Protein AF-A0AB34Y1E4-F1 (afdb_monomer_lite)

Sequence (106 aa):
MTIFSRETLLLNVLNELAEKTNLKSSDLVFLNYDFSNQEIIDLMAAFSEKQLKKAPITDQEFEKVVAVAKPDVQGIHSVCQQLVISFIAEERFLAVFGDGTCHPSN

Radius of gyration: 15.95 Å; chains: 1; bounding box: 41×45×41 Å

pLDDT: mean 84.33, std 14.23, range [34.66, 94.94]

Foldseek 3Di:
DPPCPPVNVVVVVVVVVCVVVVPFLLNVLCVVFVQDPQLVVQLVVVLVVCLVVLHADALVRNLVSNCVSPVPTDPSSVSSVSNLVRCVVVVHSCSHRPDPNPDDDD

Structure (mmCIF, N/CA/C/O backbone):
data_AF-A0AB34Y1E4-F1
#
_entry.id   AF-A0AB34Y1E4-F1
#
loop_
_atom_site.group_PDB
_atom_site.id
_atom_site.type_symbol
_atom_site.label_atom_id
_atom_site.label_alt_id
_atom_site.label_comp_id
_atom_site.label_asym_id
_atom_site.label_entity_id
_atom_site.label_seq_id
_atom_site.pdbx_PDB_ins_code
_atom_site.Cartn_x
_atom_site.Cartn_y
_atom_site.Cartn_z
_atom_site.occupancy
_atom_site.B_iso_or_equiv
_atom_site.auth_seq_id
_atom_site.auth_comp_id
_atom_site.auth_asym_id
_atom_site.auth_atom_id
_atom_site.pdbx_PDB_model_num
ATOM 1 N N . MET A 1 1 ? 9.391 -30.816 -22.118 1.00 43.25 1 MET A N 1
ATOM 2 C CA . MET A 1 1 ? 10.239 -29.766 -22.715 1.00 43.25 1 MET A CA 1
ATOM 3 C C . MET A 1 1 ? 9.591 -28.439 -22.371 1.00 43.25 1 MET A C 1
ATOM 5 O O . MET A 1 1 ? 8.596 -28.081 -22.984 1.00 43.25 1 MET A O 1
ATOM 9 N N . THR A 1 2 ? 10.044 -27.783 -21.307 1.00 51.12 2 THR A N 1
ATOM 10 C CA . THR A 1 2 ? 9.567 -26.445 -20.948 1.00 51.12 2 THR A CA 1
ATOM 11 C C . THR A 1 2 ? 10.184 -25.471 -21.939 1.00 51.12 2 THR A C 1
ATOM 13 O O . THR A 1 2 ? 11.370 -25.160 -21.864 1.00 51.12 2 THR A O 1
ATOM 16 N N . ILE A 1 3 ? 9.398 -25.050 -22.928 1.00 55.94 3 ILE A N 1
ATOM 17 C CA . ILE A 1 3 ? 9.743 -23.890 -23.742 1.00 55.94 3 ILE A CA 1
ATOM 18 C C . ILE A 1 3 ? 9.607 -22.711 -22.788 1.00 55.94 3 ILE A C 1
ATOM 20 O O . ILE A 1 3 ? 8.499 -22.268 -22.500 1.00 55.94 3 ILE A O 1
ATOM 24 N N . PHE A 1 4 ? 10.723 -22.272 -22.216 1.00 62.31 4 PHE A N 1
ATOM 25 C CA . PHE A 1 4 ? 10.753 -21.024 -21.477 1.00 62.31 4 PHE A CA 1
ATOM 26 C C . PHE A 1 4 ? 10.492 -19.916 -22.496 1.00 62.31 4 PHE A C 1
ATOM 28 O O . PHE A 1 4 ? 11.382 -19.554 -23.268 1.00 62.31 4 PHE A O 1
ATOM 35 N N . SER A 1 5 ? 9.245 -19.443 -22.567 1.00 84.31 5 SER A N 1
ATOM 36 C CA . SER A 1 5 ? 8.938 -18.284 -23.390 1.0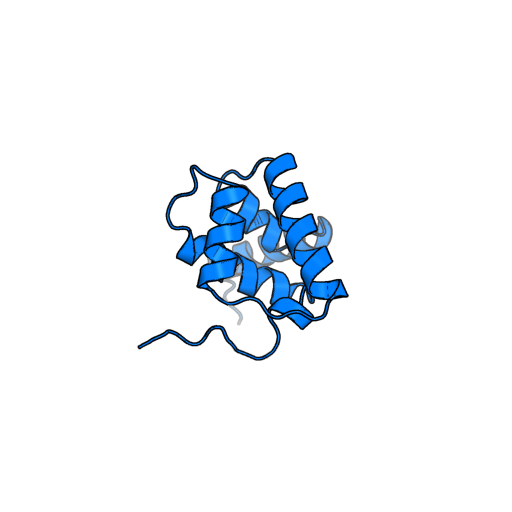0 84.31 5 SER A CA 1
ATOM 37 C C . SER A 1 5 ? 9.733 -17.096 -22.856 1.00 84.31 5 SER A C 1
ATOM 39 O O . SER A 1 5 ? 10.138 -17.055 -21.687 1.00 84.31 5 SER A O 1
ATOM 41 N N . ARG A 1 6 ? 9.967 -16.106 -23.717 1.00 80.25 6 ARG A N 1
ATOM 42 C CA . ARG A 1 6 ? 10.614 -14.864 -23.294 1.00 80.25 6 ARG A CA 1
ATOM 43 C C . ARG A 1 6 ? 9.870 -14.234 -22.111 1.00 80.25 6 ARG A C 1
ATOM 45 O O . ARG A 1 6 ? 10.531 -13.705 -21.224 1.00 80.25 6 ARG A O 1
ATOM 52 N N . GLU A 1 7 ? 8.535 -14.313 -22.074 1.00 82.56 7 GLU A N 1
ATOM 53 C CA . GLU A 1 7 ? 7.761 -13.807 -20.935 1.00 82.56 7 GLU A CA 1
ATOM 54 C C . GLU A 1 7 ? 8.053 -14.584 -19.648 1.00 82.56 7 GLU A C 1
ATOM 56 O O . GLU A 1 7 ? 8.271 -13.962 -18.612 1.00 82.56 7 GLU A O 1
ATOM 61 N N . THR A 1 8 ? 8.129 -15.920 -19.702 1.00 83.25 8 THR A N 1
ATOM 62 C CA . THR A 1 8 ? 8.448 -16.740 -18.520 1.00 83.25 8 THR A CA 1
ATOM 63 C C . THR A 1 8 ? 9.837 -16.419 -17.963 1.00 83.25 8 THR A C 1
ATOM 65 O O . THR A 1 8 ? 10.004 -16.307 -16.751 1.00 83.25 8 THR A O 1
ATOM 68 N N . LEU A 1 9 ? 10.837 -16.229 -18.830 1.00 83.50 9 LEU A N 1
ATOM 69 C CA . LEU A 1 9 ? 12.190 -15.856 -18.397 1.00 83.50 9 LEU A CA 1
ATOM 70 C C . LEU A 1 9 ? 12.232 -14.455 -17.791 1.00 83.50 9 LEU A C 1
ATOM 72 O O . LEU A 1 9 ? 12.885 -14.256 -16.770 1.00 83.50 9 LEU A O 1
ATOM 76 N N . LEU A 1 10 ? 11.525 -13.499 -18.398 1.00 78.19 10 LEU A N 1
ATOM 77 C CA . LEU A 1 10 ? 11.448 -12.134 -17.885 1.00 78.19 10 LEU A CA 1
ATOM 78 C C . LEU A 1 10 ? 10.813 -12.113 -16.490 1.00 78.19 10 LEU A C 1
ATOM 80 O O . LEU A 1 10 ? 11.352 -11.481 -15.587 1.00 78.19 10 LEU A O 1
ATOM 84 N N . LEU A 1 11 ? 9.706 -12.838 -16.310 1.00 82.88 11 LEU A N 1
ATOM 85 C CA . LEU A 1 11 ? 9.014 -12.923 -15.028 1.00 82.88 11 LEU A CA 1
ATOM 86 C C . LEU A 1 11 ? 9.914 -13.536 -13.948 1.00 82.88 11 LEU A C 1
ATOM 88 O O . LEU A 1 11 ? 9.998 -12.996 -12.850 1.00 82.88 11 LEU A O 1
ATOM 92 N N . ASN A 1 12 ? 10.647 -14.604 -14.275 1.00 83.38 12 ASN A N 1
ATOM 93 C CA . ASN A 1 12 ? 11.584 -15.229 -13.339 1.00 83.38 12 ASN A CA 1
ATOM 94 C C . ASN A 1 12 ? 12.701 -14.266 -12.908 1.00 83.38 12 ASN A C 1
ATOM 96 O O . ASN A 1 12 ? 12.990 -14.171 -11.720 1.00 83.38 12 ASN A O 1
ATOM 100 N N . VAL A 1 13 ? 13.293 -13.517 -13.845 1.00 83.12 13 VAL A N 1
ATOM 101 C CA . VAL A 1 13 ? 14.340 -12.528 -13.527 1.00 83.12 13 VAL A CA 1
ATOM 102 C C . VAL A 1 13 ? 13.793 -11.395 -12.657 1.00 83.12 13 VAL A C 1
ATOM 104 O O . VAL A 1 13 ? 14.454 -10.986 -11.706 1.00 83.12 13 VAL A O 1
ATOM 107 N N . LEU A 1 14 ? 12.594 -10.889 -12.957 1.00 80.19 14 LEU A N 1
ATOM 108 C CA . LEU A 1 14 ? 11.962 -9.833 -12.162 1.00 80.19 14 LEU A CA 1
ATOM 109 C C . LEU A 1 14 ? 11.637 -10.310 -10.742 1.00 80.19 14 LEU A C 1
ATOM 111 O O . LEU A 1 14 ? 11.899 -9.577 -9.792 1.00 80.19 14 LEU A O 1
ATOM 115 N N . ASN A 1 15 ? 11.146 -11.543 -10.596 1.00 79.31 15 ASN A N 1
ATOM 116 C CA . ASN A 1 15 ? 10.893 -12.149 -9.289 1.00 79.31 15 ASN A CA 1
ATOM 117 C C . ASN A 1 15 ? 12.195 -12.339 -8.495 1.00 79.31 15 ASN A C 1
ATOM 119 O O . ASN A 1 15 ? 12.258 -11.933 -7.339 1.00 79.31 15 ASN A O 1
ATOM 123 N N . GLU A 1 16 ? 13.260 -12.864 -9.114 1.00 86.19 16 GLU A N 1
ATOM 124 C CA . GLU A 1 16 ? 14.566 -13.007 -8.451 1.00 86.19 16 GLU A CA 1
ATOM 125 C C . GLU A 1 16 ? 15.157 -11.661 -8.016 1.00 86.19 16 GLU A C 1
ATOM 127 O O . GLU A 1 16 ? 15.776 -11.566 -6.953 1.00 86.19 16 GLU A O 1
ATOM 132 N N . LEU A 1 17 ? 14.997 -10.614 -8.834 1.00 82.19 17 LEU A N 1
ATOM 133 C CA . LEU A 1 17 ? 15.421 -9.267 -8.466 1.00 82.19 17 LEU A CA 1
ATOM 134 C C . LEU A 1 17 ? 14.610 -8.761 -7.278 1.00 82.19 17 LEU A C 1
ATOM 136 O O . LEU A 1 17 ? 15.218 -8.345 -6.299 1.00 82.19 17 LEU A O 1
ATOM 140 N N . ALA A 1 18 ? 13.280 -8.865 -7.331 1.00 79.19 18 ALA A N 1
ATOM 141 C CA . ALA A 1 18 ? 12.40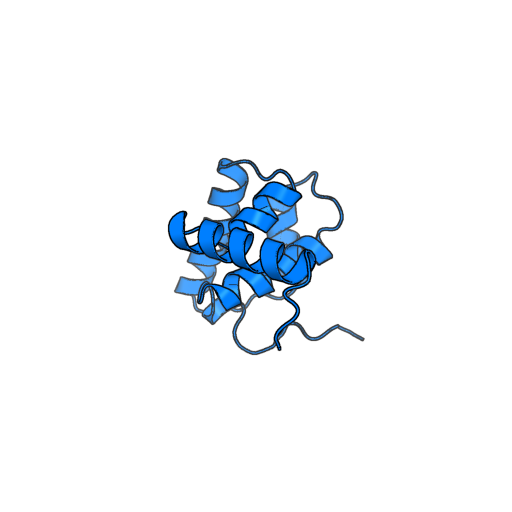2 -8.442 -6.246 1.00 79.19 18 ALA A CA 1
ATOM 142 C C . ALA A 1 18 ? 12.733 -9.153 -4.921 1.00 79.19 18 ALA A C 1
ATOM 144 O O . ALA A 1 18 ? 12.843 -8.492 -3.887 1.00 79.19 18 ALA A O 1
ATOM 145 N N . GLU A 1 19 ? 12.980 -10.467 -4.952 1.00 79.81 19 GLU A N 1
ATOM 146 C CA . GLU A 1 19 ? 13.399 -11.246 -3.781 1.00 79.81 19 GLU A CA 1
ATOM 147 C C . GLU A 1 19 ? 14.755 -10.778 -3.235 1.00 79.81 19 GLU A C 1
ATOM 149 O O . GLU A 1 19 ? 14.884 -10.503 -2.040 1.00 79.81 19 GLU A O 1
ATOM 154 N N . LYS A 1 20 ? 15.769 -10.630 -4.099 1.00 84.69 20 LYS A N 1
ATOM 155 C CA . LYS A 1 20 ? 17.123 -10.219 -3.682 1.00 84.69 20 LYS A CA 1
ATOM 156 C C . LYS A 1 20 ? 17.183 -8.785 -3.172 1.00 84.69 20 LYS A C 1
ATOM 158 O O . LYS A 1 20 ? 17.991 -8.492 -2.291 1.00 84.69 20 LYS A O 1
ATOM 163 N N . THR A 1 21 ? 16.363 -7.893 -3.718 1.00 79.19 21 THR A N 1
ATOM 164 C CA . THR A 1 21 ? 16.279 -6.499 -3.270 1.00 79.19 21 THR A CA 1
ATOM 165 C C . THR A 1 21 ? 15.276 -6.306 -2.135 1.00 79.19 21 THR A C 1
ATOM 167 O O . THR A 1 21 ? 15.142 -5.185 -1.653 1.00 79.19 21 THR A O 1
ATOM 170 N N . ASN A 1 22 ? 14.584 -7.371 -1.698 1.00 79.38 22 ASN A N 1
ATOM 171 C CA . ASN A 1 22 ? 13.493 -7.325 -0.719 1.00 79.38 22 ASN A CA 1
ATOM 172 C C . ASN A 1 22 ? 12.435 -6.263 -1.080 1.00 79.38 22 ASN A C 1
ATOM 174 O O . ASN A 1 22 ? 11.908 -5.575 -0.202 1.00 79.38 22 ASN A O 1
ATOM 178 N N . LEU A 1 23 ? 12.170 -6.112 -2.381 1.00 81.38 23 LEU A N 1
ATOM 179 C CA . LEU A 1 23 ? 11.224 -5.131 -2.896 1.00 81.38 23 LEU A CA 1
ATOM 180 C C . LEU A 1 23 ? 9.818 -5.569 -2.497 1.00 81.38 23 LEU A C 1
ATOM 182 O O . LEU A 1 23 ? 9.410 -6.702 -2.769 1.00 81.38 23 LEU A O 1
ATOM 186 N N . LYS A 1 24 ? 9.086 -4.688 -1.825 1.00 87.31 24 LYS A N 1
ATOM 187 C CA . LYS A 1 24 ? 7.705 -4.952 -1.439 1.00 87.31 24 LYS A CA 1
ATOM 188 C C . LYS A 1 24 ? 6.797 -4.659 -2.624 1.00 87.31 24 LYS A C 1
ATOM 190 O O . LYS A 1 24 ? 7.050 -3.759 -3.421 1.00 87.31 24 LYS A O 1
ATOM 195 N N . SER A 1 25 ? 5.728 -5.431 -2.761 1.00 87.69 25 SER A N 1
ATOM 196 C CA . SER A 1 25 ? 4.742 -5.209 -3.818 1.00 87.69 25 SER A CA 1
ATOM 197 C C . SER A 1 25 ? 4.093 -3.824 -3.705 1.00 87.69 25 SER A C 1
ATOM 199 O O . SER A 1 25 ? 3.843 -3.189 -4.726 1.00 87.69 25 SER A O 1
ATOM 201 N N . SER A 1 26 ? 3.932 -3.306 -2.483 1.00 92.19 26 SER A N 1
ATOM 202 C CA . SER A 1 26 ? 3.482 -1.941 -2.218 1.00 92.19 26 SER A CA 1
ATOM 203 C C . SER A 1 26 ? 4.435 -0.898 -2.795 1.00 92.19 26 SER A C 1
ATOM 205 O O . SER A 1 26 ? 3.976 0.142 -3.254 1.00 92.19 26 SER A O 1
ATOM 207 N N . ASP A 1 27 ? 5.743 -1.180 -2.828 1.00 90.75 27 ASP A N 1
ATOM 208 C CA . ASP A 1 27 ? 6.746 -0.255 -3.371 1.00 90.75 27 ASP A CA 1
ATOM 209 C C . ASP A 1 27 ? 6.522 -0.029 -4.870 1.00 90.75 27 ASP A C 1
ATOM 211 O O . ASP A 1 27 ? 6.650 1.093 -5.355 1.00 90.75 27 ASP A O 1
ATOM 215 N N . LEU A 1 28 ? 6.114 -1.070 -5.602 1.00 89.19 28 LEU A N 1
ATOM 216 C CA . LEU A 1 28 ? 5.765 -0.952 -7.020 1.00 89.19 28 LEU A CA 1
ATOM 217 C C . LEU A 1 28 ? 4.524 -0.083 -7.227 1.00 89.19 28 LEU A C 1
ATOM 219 O O . LEU A 1 28 ? 4.483 0.701 -8.173 1.00 89.19 28 LEU A O 1
ATOM 223 N N . VAL A 1 29 ? 3.533 -0.190 -6.338 1.00 91.88 29 VAL A N 1
ATOM 224 C CA . VAL A 1 29 ? 2.338 0.660 -6.386 1.00 91.88 29 VAL A CA 1
ATOM 225 C C . VAL A 1 29 ? 2.718 2.113 -6.099 1.00 91.88 29 VAL A C 1
ATOM 227 O O . VAL A 1 29 ? 2.341 3.001 -6.857 1.00 91.88 29 VAL A O 1
ATOM 230 N N . PHE A 1 30 ? 3.531 2.368 -5.072 1.00 93.44 30 PHE A N 1
ATOM 231 C CA . PHE A 1 30 ? 4.007 3.718 -4.761 1.00 93.44 30 PHE A CA 1
ATOM 232 C C . PHE A 1 30 ? 4.785 4.347 -5.920 1.00 93.44 30 PHE A C 1
ATOM 234 O O . PHE A 1 30 ? 4.554 5.511 -6.238 1.00 93.44 30 PHE A O 1
ATOM 241 N N . LEU A 1 31 ? 5.643 3.571 -6.589 1.00 89.56 31 LEU A N 1
ATOM 242 C CA . LEU A 1 31 ? 6.376 4.022 -7.772 1.00 89.56 31 LEU A CA 1
ATOM 243 C C . LEU A 1 31 ? 5.453 4.296 -8.963 1.00 89.56 31 LEU A C 1
ATOM 245 O O . LEU A 1 31 ? 5.611 5.309 -9.629 1.00 89.56 31 LEU A O 1
ATOM 249 N N . ASN A 1 32 ? 4.480 3.421 -9.230 1.00 90.38 32 ASN A N 1
ATOM 250 C CA . ASN A 1 32 ? 3.577 3.566 -10.376 1.00 90.38 32 ASN A CA 1
ATOM 251 C C . ASN A 1 32 ? 2.669 4.803 -10.279 1.00 90.38 32 ASN A C 1
ATOM 253 O O . ASN A 1 32 ? 2.175 5.288 -11.294 1.00 90.38 32 ASN A O 1
ATOM 257 N N . TYR A 1 33 ? 2.433 5.286 -9.062 1.00 91.25 33 TYR A N 1
ATOM 258 C CA . TYR A 1 33 ? 1.591 6.445 -8.796 1.00 91.25 33 TYR A CA 1
ATOM 259 C C . TYR A 1 33 ? 2.376 7.652 -8.269 1.00 91.25 33 TYR A C 1
ATOM 261 O O . TYR A 1 33 ? 1.748 8.587 -7.788 1.00 91.25 33 TYR A O 1
ATOM 269 N N . ASP A 1 34 ? 3.711 7.648 -8.363 1.00 91.88 34 ASP A N 1
ATOM 270 C CA . ASP A 1 34 ? 4.594 8.760 -7.979 1.00 91.88 34 ASP A CA 1
ATOM 271 C C . ASP A 1 34 ? 4.370 9.273 -6.542 1.00 91.88 34 ASP A C 1
ATOM 273 O O . ASP A 1 34 ? 4.310 10.480 -6.288 1.00 91.88 34 ASP A O 1
ATOM 277 N N . PHE A 1 35 ? 4.223 8.357 -5.580 1.00 91.88 35 PHE A N 1
ATOM 278 C CA . PHE A 1 35 ? 4.175 8.724 -4.164 1.00 91.88 35 PHE A CA 1
ATOM 279 C C . PHE A 1 35 ? 5.546 9.213 -3.683 1.00 91.88 35 PHE A C 1
ATOM 281 O O . PHE A 1 35 ? 6.571 8.552 -3.871 1.00 91.88 35 PHE A O 1
ATOM 288 N N . SER A 1 36 ? 5.568 10.346 -2.989 1.00 93.56 36 SER A N 1
ATOM 289 C CA . SER A 1 36 ? 6.758 10.809 -2.281 1.00 93.56 36 SER A CA 1
ATOM 290 C C . SER A 1 36 ? 6.950 10.052 -0.967 1.00 93.56 36 SER A C 1
ATOM 292 O O . SER A 1 36 ? 6.007 9.531 -0.372 1.00 93.56 36 SER A O 1
ATOM 294 N N . ASN A 1 37 ? 8.177 10.060 -0.446 1.00 92.62 37 ASN A N 1
ATOM 295 C CA . ASN A 1 37 ? 8.483 9.416 0.832 1.00 92.62 37 ASN A CA 1
ATOM 296 C C . ASN A 1 37 ? 7.595 9.915 1.985 1.00 92.62 37 ASN A C 1
ATOM 298 O O . ASN A 1 37 ? 7.221 9.118 2.840 1.00 92.62 37 ASN A O 1
ATOM 302 N N . GLN A 1 38 ? 7.254 11.209 2.016 1.00 93.81 38 GLN A N 1
ATOM 303 C CA . GLN A 1 38 ? 6.408 11.763 3.074 1.00 93.81 38 GLN A CA 1
ATOM 304 C C . GLN A 1 38 ? 4.969 11.243 2.967 1.00 93.81 38 GLN A C 1
ATOM 306 O O . GLN A 1 38 ? 4.404 10.820 3.969 1.00 93.81 38 GLN A O 1
ATOM 311 N N . GLU A 1 39 ? 4.418 11.186 1.752 1.00 94.94 39 GLU A N 1
ATOM 312 C CA . GLU A 1 39 ? 3.066 10.668 1.499 1.00 94.94 39 GLU A CA 1
ATOM 313 C C . GLU A 1 39 ? 2.964 9.187 1.891 1.00 94.94 39 GLU A C 1
ATOM 315 O O . GLU A 1 39 ? 1.982 8.768 2.504 1.00 94.94 39 GLU A O 1
ATOM 320 N N . ILE A 1 40 ? 4.010 8.400 1.603 1.00 94.88 40 ILE A N 1
ATOM 321 C CA . ILE A 1 40 ? 4.105 7.004 2.047 1.00 94.88 40 ILE A CA 1
ATOM 322 C C . ILE A 1 40 ? 4.129 6.948 3.577 1.00 94.88 40 ILE A C 1
ATOM 324 O O . ILE A 1 40 ? 3.361 6.199 4.168 1.00 94.88 40 ILE A O 1
ATOM 328 N N . ILE A 1 41 ? 4.977 7.736 4.243 1.00 94.06 41 ILE A N 1
ATOM 329 C CA . ILE A 1 41 ? 5.065 7.741 5.713 1.00 94.06 41 ILE A CA 1
ATOM 330 C C . ILE A 1 41 ? 3.709 8.067 6.350 1.00 94.06 41 ILE A C 1
ATOM 332 O O . ILE A 1 41 ? 3.280 7.349 7.257 1.00 94.06 41 ILE A O 1
ATOM 336 N N . ASP A 1 42 ? 3.021 9.096 5.860 1.00 92.75 42 ASP A N 1
ATOM 337 C CA . ASP A 1 42 ? 1.731 9.540 6.394 1.00 92.75 42 ASP A CA 1
ATOM 338 C C . ASP A 1 42 ? 0.653 8.460 6.216 1.00 92.75 42 ASP A C 1
ATOM 340 O O . ASP A 1 42 ? -0.079 8.127 7.156 1.00 92.75 42 ASP A O 1
ATOM 344 N N . LEU A 1 43 ? 0.614 7.839 5.035 1.00 94.19 43 LEU A N 1
ATOM 345 C CA . LEU A 1 43 ? -0.285 6.732 4.728 1.00 94.19 43 LEU A CA 1
ATOM 346 C C . LEU A 1 43 ? -0.041 5.530 5.657 1.00 94.19 43 LEU A C 1
ATOM 348 O O . L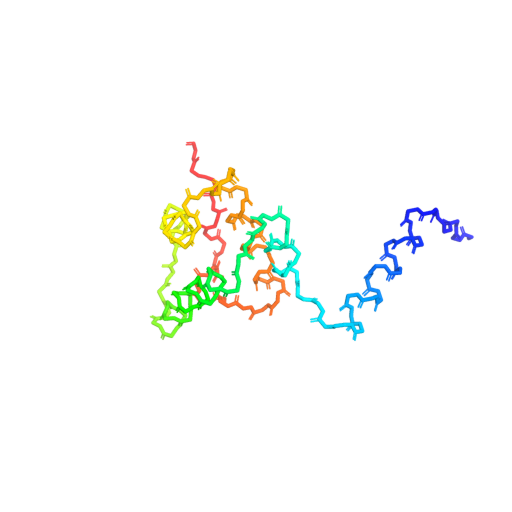EU A 1 43 ? -0.971 4.957 6.232 1.00 94.19 43 LEU A O 1
ATOM 352 N N . MET A 1 44 ? 1.225 5.169 5.847 1.00 93.69 44 MET A N 1
ATOM 353 C CA . MET A 1 44 ? 1.622 4.028 6.670 1.00 93.69 44 MET A CA 1
ATOM 354 C C . MET A 1 44 ? 1.378 4.270 8.160 1.00 93.69 44 MET A C 1
ATOM 356 O O . MET A 1 44 ? 1.011 3.335 8.881 1.00 93.69 44 MET A O 1
ATOM 360 N N . ALA A 1 45 ? 1.522 5.512 8.626 1.00 93.06 45 ALA A N 1
ATOM 361 C CA . ALA A 1 45 ? 1.173 5.904 9.986 1.00 93.06 45 ALA A CA 1
ATOM 362 C C . ALA A 1 45 ? -0.334 5.734 10.242 1.00 93.06 45 ALA A C 1
ATOM 364 O O . ALA A 1 45 ? -0.716 5.135 11.253 1.00 93.06 45 ALA A O 1
ATOM 365 N N . ALA A 1 46 ? -1.181 6.159 9.297 1.00 90.94 46 ALA A N 1
ATOM 366 C CA . ALA A 1 46 ? -2.634 6.023 9.404 1.00 90.94 46 ALA A CA 1
ATOM 367 C C . ALA A 1 46 ? -3.082 4.551 9.525 1.00 90.94 46 ALA A C 1
ATOM 369 O O . ALA A 1 46 ? -3.930 4.219 10.361 1.00 90.94 46 ALA A O 1
ATOM 370 N N . PHE A 1 47 ? -2.487 3.640 8.745 1.00 91.31 47 PHE A N 1
ATOM 371 C CA . PHE A 1 47 ? -2.803 2.209 8.851 1.00 91.31 47 PHE A CA 1
ATOM 372 C C . PHE A 1 47 ? -2.210 1.544 10.081 1.00 91.31 47 PHE A C 1
ATOM 374 O O . PHE A 1 47 ? -2.858 0.681 10.674 1.00 91.31 47 PHE A O 1
ATOM 381 N N . SER A 1 48 ? -1.024 1.969 10.514 1.00 91.25 48 SER A N 1
ATOM 382 C CA . SER A 1 48 ? -0.428 1.470 11.754 1.00 91.25 48 SER A CA 1
ATOM 383 C C . SER A 1 48 ? -1.317 1.795 12.955 1.00 91.25 48 SER A C 1
ATOM 385 O O . SER A 1 48 ? -1.586 0.920 13.780 1.00 91.25 48 SER A O 1
ATOM 387 N N . GLU A 1 49 ? -1.857 3.015 13.022 1.00 91.69 49 GLU A N 1
ATOM 388 C CA . GLU A 1 49 ? -2.798 3.408 14.072 1.00 91.69 49 GLU A CA 1
ATOM 389 C C . GLU A 1 49 ? -4.074 2.549 14.052 1.00 91.69 49 GLU A C 1
ATOM 391 O O . GLU A 1 49 ? -4.517 2.060 15.097 1.00 91.69 49 GLU A O 1
ATOM 396 N N . LYS A 1 50 ? -4.652 2.315 12.867 1.00 89.38 50 LYS A N 1
ATOM 397 C CA . LYS A 1 50 ? -5.842 1.462 12.708 1.00 89.38 50 LYS A CA 1
ATOM 398 C C . LYS A 1 50 ? -5.572 0.006 13.080 1.00 89.38 50 LYS A C 1
ATOM 400 O O . LYS A 1 50 ? -6.392 -0.598 13.772 1.00 89.38 50 LYS A O 1
ATOM 405 N N . GLN A 1 51 ? -4.417 -0.540 12.700 1.00 89.69 51 GLN A N 1
ATOM 406 C CA . GLN A 1 51 ? -4.028 -1.906 13.043 1.00 89.69 51 GLN A CA 1
ATOM 407 C C . GLN A 1 51 ? -3.879 -2.090 14.556 1.00 89.69 51 GLN A C 1
ATOM 409 O O . GLN A 1 51 ? -4.378 -3.076 15.099 1.00 89.69 51 GLN A O 1
ATOM 414 N N . LEU A 1 52 ? -3.256 -1.133 15.252 1.00 90.88 52 LEU A N 1
ATOM 415 C CA . LEU A 1 52 ? -3.143 -1.162 16.715 1.00 90.88 52 LEU A CA 1
ATOM 416 C C . LEU A 1 52 ? -4.517 -1.141 17.395 1.00 90.88 52 LEU A C 1
ATOM 418 O O . LEU A 1 52 ? -4.731 -1.836 18.387 1.00 90.88 52 LEU A O 1
ATOM 422 N N . LYS A 1 53 ? -5.462 -0.383 16.831 1.00 90.94 53 LYS A N 1
ATOM 423 C CA . LYS A 1 53 ? -6.850 -0.313 17.306 1.00 90.94 53 LYS A CA 1
ATOM 424 C C . LYS A 1 53 ? -7.714 -1.497 16.858 1.00 90.94 53 LYS A C 1
ATOM 426 O O . LYS A 1 53 ? -8.854 -1.584 17.305 1.00 90.94 53 LYS A O 1
ATOM 431 N N . LYS A 1 54 ? -7.199 -2.385 15.993 1.00 87.31 54 LYS A N 1
ATOM 432 C CA . LYS A 1 54 ? -7.964 -3.443 15.305 1.00 87.31 54 LYS A CA 1
ATOM 433 C C . LYS A 1 54 ? -9.252 -2.901 14.672 1.00 87.31 54 LYS A C 1
ATOM 435 O O . LYS A 1 54 ? -10.310 -3.517 14.760 1.00 87.31 54 LYS A O 1
ATOM 440 N N . ALA A 1 55 ? -9.159 -1.698 14.112 1.00 87.44 55 ALA A N 1
ATOM 441 C CA . ALA A 1 55 ? -10.280 -1.011 13.499 1.00 87.44 55 ALA A CA 1
ATOM 442 C C . ALA A 1 55 ? -10.265 -1.293 11.989 1.00 87.44 55 ALA A C 1
ATOM 444 O O . ALA A 1 55 ? -9.333 -0.826 11.319 1.00 87.44 55 ALA A O 1
ATOM 445 N N . PRO A 1 56 ? -11.262 -2.018 11.449 1.00 88.50 56 PRO A N 1
ATOM 446 C CA . PRO A 1 56 ? -11.368 -2.214 10.011 1.00 88.50 56 PRO A CA 1
ATOM 447 C C . PRO A 1 56 ? -11.578 -0.871 9.308 1.00 88.50 56 PRO A C 1
ATOM 449 O O . PRO A 1 56 ? -12.026 0.110 9.915 1.00 88.50 56 PRO A O 1
ATOM 452 N N . ILE A 1 57 ? -11.231 -0.820 8.026 1.00 88.75 57 ILE A N 1
ATOM 453 C CA . ILE A 1 57 ? -11.470 0.345 7.176 1.00 88.75 57 ILE A CA 1
ATOM 454 C C . ILE A 1 57 ? -12.401 -0.040 6.031 1.00 88.75 57 ILE A C 1
ATOM 456 O O . ILE A 1 57 ? -12.277 -1.116 5.451 1.00 88.7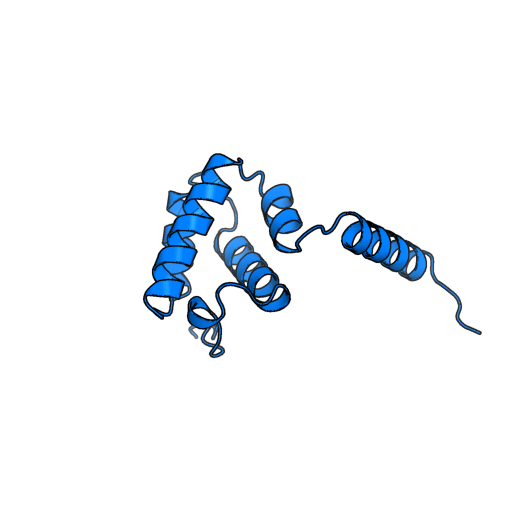5 57 ILE A O 1
ATOM 460 N N . THR A 1 58 ? -13.342 0.838 5.713 1.00 89.44 58 THR A N 1
ATOM 461 C CA . THR A 1 58 ? -14.154 0.704 4.497 1.00 89.44 58 THR A CA 1
ATOM 462 C C . THR A 1 58 ? -13.391 1.222 3.277 1.00 89.44 58 THR A C 1
ATOM 464 O O . THR A 1 58 ? -12.522 2.085 3.414 1.00 89.44 58 THR A O 1
ATOM 467 N N . ASP A 1 59 ? -13.756 0.777 2.072 1.00 87.62 59 ASP A N 1
ATOM 468 C CA . ASP A 1 59 ? -13.138 1.266 0.827 1.00 87.62 59 ASP A CA 1
ATOM 469 C C . ASP A 1 59 ? -13.213 2.801 0.715 1.00 87.62 59 ASP A C 1
ATOM 471 O O . ASP A 1 59 ? -12.223 3.457 0.405 1.00 87.62 59 ASP A O 1
ATOM 475 N N . GLN A 1 60 ? -14.355 3.400 1.075 1.00 90.50 60 GLN A N 1
ATOM 476 C CA . GLN A 1 60 ? -14.536 4.858 1.058 1.00 90.50 60 GLN A CA 1
ATOM 477 C C . GLN A 1 60 ? -13.636 5.590 2.059 1.00 90.50 60 GLN A C 1
ATOM 479 O O . GLN A 1 60 ? -13.172 6.700 1.797 1.00 90.50 60 GLN A O 1
ATOM 484 N N . GLU A 1 61 ? -13.421 5.019 3.244 1.00 91.00 61 GLU A N 1
ATOM 485 C CA . GLU A 1 61 ? -12.490 5.589 4.218 1.00 91.00 61 GLU A CA 1
ATOM 486 C C . GLU A 1 61 ? -11.047 5.441 3.749 1.00 91.00 61 GLU A C 1
ATOM 488 O O . GLU A 1 61 ? -10.257 6.360 3.959 1.00 91.00 61 GLU A O 1
ATOM 493 N N . PHE A 1 62 ? -10.706 4.328 3.097 1.00 92.75 62 PHE A N 1
ATOM 494 C CA . PHE A 1 62 ? -9.377 4.137 2.534 1.00 92.75 62 PHE A CA 1
ATOM 495 C C . PHE A 1 62 ? -9.108 5.153 1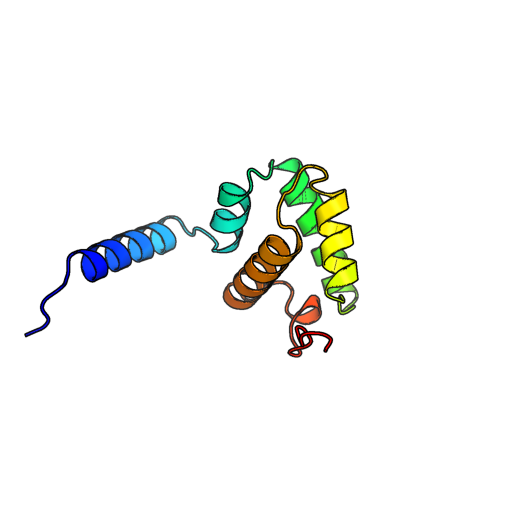.421 1.00 92.75 62 PHE A C 1
ATOM 497 O O . PHE A 1 62 ? -8.114 5.875 1.488 1.00 92.75 62 PHE A O 1
ATOM 504 N N . GLU A 1 63 ? -10.035 5.316 0.479 1.00 94.44 63 GLU A N 1
ATOM 505 C CA . GLU A 1 63 ? -9.934 6.345 -0.557 1.00 94.44 63 GLU A CA 1
ATOM 506 C C . GLU A 1 63 ? -9.760 7.739 0.049 1.00 94.44 63 GLU A C 1
ATOM 508 O O . GLU A 1 63 ? -8.914 8.503 -0.400 1.00 94.44 63 GLU A O 1
ATOM 513 N N . LYS A 1 64 ? -10.477 8.074 1.128 1.00 94.06 64 LYS A N 1
ATOM 514 C CA . LYS A 1 64 ? -10.271 9.355 1.824 1.00 94.06 64 LYS A CA 1
ATOM 515 C C . LYS A 1 64 ? -8.870 9.482 2.416 1.00 94.06 64 LYS A C 1
ATOM 517 O O . LYS A 1 64 ? -8.265 10.541 2.287 1.00 94.06 64 LYS A O 1
ATOM 522 N N . VAL A 1 65 ? -8.353 8.436 3.060 1.00 93.12 65 VAL A N 1
ATOM 523 C CA . VAL A 1 65 ? -6.992 8.443 3.621 1.00 93.12 65 VAL A CA 1
ATOM 524 C C . VAL A 1 65 ? -5.957 8.637 2.510 1.00 93.12 65 VAL A C 1
ATOM 526 O O . VAL A 1 65 ? -5.065 9.471 2.652 1.00 93.12 65 VAL A O 1
ATOM 529 N N . VAL A 1 66 ? -6.106 7.936 1.383 1.00 92.75 66 VAL A N 1
ATOM 530 C CA . VAL A 1 66 ? -5.211 8.086 0.226 1.00 92.75 66 VAL A CA 1
ATOM 531 C C . VAL A 1 66 ? -5.343 9.469 -0.404 1.00 92.75 66 VAL A C 1
ATOM 533 O O . VAL A 1 66 ? -4.327 10.058 -0.739 1.00 92.75 66 VAL A O 1
ATOM 536 N N . ALA A 1 67 ? -6.550 10.032 -0.505 1.00 93.00 67 ALA A N 1
ATOM 537 C CA . ALA A 1 67 ? -6.771 11.365 -1.069 1.00 93.00 67 ALA A CA 1
ATOM 538 C C . ALA A 1 67 ? -6.146 12.466 -0.204 1.00 93.00 67 ALA A C 1
ATOM 540 O O . ALA A 1 67 ? -5.706 13.488 -0.719 1.00 93.00 67 ALA A O 1
ATOM 541 N N . VAL A 1 68 ? -6.117 12.269 1.117 1.00 92.75 68 VAL A N 1
ATOM 542 C CA . VAL A 1 68 ? -5.442 13.185 2.042 1.00 92.75 68 VAL A CA 1
ATOM 543 C C . VAL A 1 68 ? -3.926 13.064 1.910 1.00 92.75 68 VAL A C 1
ATOM 545 O O . VAL A 1 68 ? -3.250 14.087 1.873 1.00 92.75 68 VAL A O 1
ATOM 548 N N . ALA A 1 69 ? -3.401 11.838 1.823 1.00 90.81 69 ALA A N 1
ATOM 549 C CA . ALA A 1 69 ? -1.968 11.600 1.683 1.00 90.81 69 ALA A CA 1
ATOM 550 C C . ALA A 1 69 ? -1.436 12.042 0.311 1.00 90.81 69 ALA A C 1
ATOM 552 O O . ALA A 1 69 ? -0.365 12.626 0.247 1.00 90.81 69 ALA A O 1
ATOM 553 N N . LYS A 1 70 ? -2.187 11.804 -0.771 1.00 90.81 70 LYS A N 1
ATOM 554 C CA . LYS A 1 70 ? -1.820 12.150 -2.148 1.00 90.81 70 LYS A CA 1
ATOM 555 C C . LYS A 1 70 ? -2.987 12.823 -2.893 1.00 90.81 70 LYS A C 1
ATOM 557 O O . LYS A 1 70 ? -3.741 12.151 -3.601 1.00 90.81 70 LYS A O 1
ATOM 562 N N . PRO A 1 71 ? -3.156 14.150 -2.755 1.00 89.56 71 PRO A N 1
ATOM 563 C CA . PRO A 1 71 ? -4.315 14.873 -3.294 1.00 89.56 71 PRO A CA 1
ATOM 564 C C . PRO A 1 71 ? -4.416 14.903 -4.823 1.00 89.56 71 PRO A C 1
ATOM 566 O O . PRO A 1 71 ? -5.498 15.125 -5.364 1.00 89.56 71 PRO A O 1
ATOM 569 N N . ASP A 1 72 ? -3.299 14.714 -5.523 1.00 90.06 72 ASP A N 1
ATOM 570 C CA . ASP A 1 72 ? -3.195 14.751 -6.984 1.00 90.06 72 ASP A CA 1
ATOM 571 C C . ASP A 1 72 ? -3.336 13.367 -7.642 1.00 90.06 72 ASP A C 1
ATOM 573 O O . ASP A 1 72 ? -3.235 13.250 -8.866 1.00 90.06 72 ASP A O 1
ATOM 577 N N . VAL A 1 73 ? -3.590 12.315 -6.854 1.00 90.56 73 VAL A N 1
ATOM 578 C CA . VAL A 1 73 ? -3.657 10.942 -7.360 1.00 90.56 73 VAL A CA 1
ATOM 579 C C . VAL A 1 73 ? -4.828 10.745 -8.328 1.00 90.56 73 VAL A C 1
ATOM 581 O O . VAL A 1 73 ? -5.988 11.030 -8.025 1.00 90.56 73 VAL A O 1
ATOM 584 N N . GLN A 1 74 ? -4.538 10.195 -9.509 1.00 90.38 74 GLN A N 1
ATOM 585 C CA . GLN A 1 74 ? -5.567 9.764 -10.454 1.00 90.38 74 GLN A CA 1
ATOM 586 C C . GLN A 1 74 ? -5.924 8.292 -10.244 1.00 90.38 74 GLN A C 1
ATOM 588 O O . GLN A 1 74 ? -5.062 7.455 -9.991 1.00 90.38 74 GLN A O 1
ATOM 593 N N . GLY A 1 75 ? -7.211 7.960 -10.385 1.00 90.62 75 GLY A N 1
ATOM 594 C CA . GLY A 1 75 ? -7.675 6.575 -10.266 1.00 90.62 75 GLY A CA 1
ATOM 595 C C . GLY A 1 75 ? -7.573 6.018 -8.845 1.00 90.62 75 GLY A C 1
ATOM 596 O O . GLY A 1 75 ? -7.211 4.857 -8.672 1.00 90.62 75 GLY A O 1
ATOM 597 N N . ILE A 1 76 ? -7.904 6.830 -7.836 1.00 93.06 76 ILE A N 1
ATOM 598 C CA . ILE A 1 76 ? -7.741 6.510 -6.409 1.00 93.06 76 ILE A CA 1
ATOM 599 C C . ILE A 1 76 ? -8.294 5.141 -5.998 1.00 93.06 76 ILE A C 1
ATOM 601 O O . ILE A 1 76 ? -7.660 4.429 -5.226 1.00 93.06 76 ILE A O 1
ATOM 605 N N . HIS A 1 77 ? -9.426 4.736 -6.573 1.00 92.56 77 HIS A N 1
ATOM 606 C CA . HIS A 1 77 ? -10.022 3.427 -6.332 1.00 92.56 77 HIS A CA 1
ATOM 607 C C . HIS A 1 77 ? -9.079 2.280 -6.735 1.00 92.56 77 HIS A C 1
ATOM 609 O O . HIS A 1 77 ? -8.827 1.364 -5.957 1.00 92.56 77 HIS A O 1
ATOM 615 N N . SER A 1 78 ? -8.488 2.368 -7.933 1.00 91.94 78 SER A N 1
ATOM 616 C CA . SER A 1 78 ? -7.516 1.387 -8.437 1.00 91.94 78 SER A CA 1
ATOM 617 C C . SER A 1 78 ? -6.255 1.357 -7.576 1.00 91.94 78 SER A C 1
ATOM 619 O O . SER A 1 78 ? -5.726 0.283 -7.301 1.00 91.94 78 SER A O 1
ATOM 621 N N . VAL A 1 79 ? -5.782 2.525 -7.133 1.00 93.75 79 VAL A N 1
ATOM 622 C CA . VAL A 1 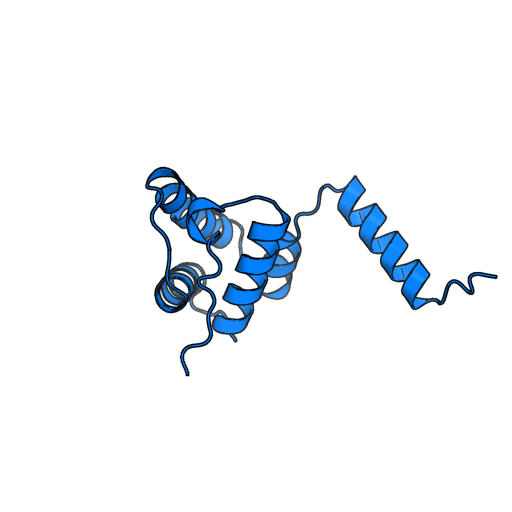79 ? -4.629 2.632 -6.225 1.00 93.75 79 VAL A CA 1
ATOM 623 C C . VAL A 1 79 ? -4.921 1.899 -4.922 1.00 93.75 79 VAL A C 1
ATOM 625 O O . VAL A 1 79 ? -4.133 1.057 -4.502 1.00 93.75 79 VAL A O 1
ATOM 628 N N . CYS A 1 80 ? -6.076 2.176 -4.310 1.00 94.06 80 CYS A N 1
ATOM 629 C CA . CYS A 1 80 ? -6.493 1.542 -3.064 1.00 94.06 80 CYS A CA 1
ATOM 630 C C . CYS A 1 80 ? -6.582 0.022 -3.227 1.00 94.06 80 CYS A C 1
ATOM 632 O O . CYS A 1 80 ? -6.000 -0.703 -2.428 1.00 94.06 80 CYS A O 1
ATOM 634 N N . GLN A 1 81 ? -7.220 -0.476 -4.289 1.00 93.00 81 GLN A N 1
ATOM 635 C CA . GLN A 1 81 ? -7.305 -1.918 -4.548 1.00 93.00 81 GLN A CA 1
ATOM 636 C C . GLN A 1 81 ? -5.929 -2.576 -4.688 1.00 93.00 81 GLN A C 1
ATOM 638 O O . GLN A 1 81 ? -5.678 -3.611 -4.070 1.00 93.00 81 GLN A O 1
ATOM 643 N N . GLN A 1 82 ? -5.022 -1.973 -5.462 1.00 93.00 82 GLN A N 1
ATOM 644 C CA . GLN A 1 82 ? -3.663 -2.494 -5.622 1.00 93.00 82 GLN A CA 1
ATOM 645 C C . GLN A 1 82 ? -2.903 -2.489 -4.294 1.00 93.00 82 GLN A C 1
ATOM 647 O O . GLN A 1 82 ? -2.274 -3.488 -3.956 1.00 93.00 82 GLN A O 1
ATOM 652 N N . LEU A 1 83 ? -3.026 -1.421 -3.500 1.00 94.25 83 LEU A N 1
ATOM 653 C CA . LEU A 1 83 ? -2.426 -1.345 -2.170 1.00 94.25 83 LEU A CA 1
ATOM 654 C C . LEU A 1 83 ? -2.999 -2.388 -1.204 1.00 94.25 83 LEU A C 1
ATOM 656 O O . LEU A 1 83 ? -2.218 -3.004 -0.488 1.00 94.25 83 LEU A O 1
ATOM 660 N N . VAL A 1 84 ? -4.317 -2.637 -1.194 1.00 92.62 84 VAL A N 1
ATOM 661 C CA . VAL A 1 84 ? -4.909 -3.711 -0.370 1.00 92.62 84 VAL A CA 1
ATOM 662 C C . VAL A 1 84 ? -4.291 -5.056 -0.741 1.00 92.62 84 VAL A C 1
ATOM 664 O O . VAL A 1 84 ? -3.813 -5.775 0.136 1.00 92.62 84 VAL A O 1
ATOM 667 N N . ILE A 1 85 ? -4.271 -5.387 -2.036 1.00 90.88 85 ILE A N 1
ATOM 668 C CA . ILE A 1 85 ? -3.715 -6.653 -2.530 1.00 90.88 85 ILE A CA 1
ATOM 669 C C . ILE A 1 85 ? -2.245 -6.777 -2.121 1.00 90.88 85 ILE A C 1
ATOM 671 O O . ILE A 1 85 ? -1.844 -7.813 -1.588 1.00 90.88 85 ILE A O 1
ATOM 675 N N . SER A 1 86 ? -1.464 -5.714 -2.313 1.00 91.88 86 SER A N 1
ATOM 676 C CA . SER A 1 86 ? -0.054 -5.664 -1.935 1.00 91.88 86 SER A CA 1
ATOM 677 C C . SER A 1 86 ? 0.165 -5.839 -0.434 1.00 91.88 86 SER A C 1
ATOM 679 O O . SER A 1 86 ? 0.979 -6.661 -0.019 1.00 91.88 86 SER A O 1
ATOM 681 N N . PHE A 1 87 ? -0.583 -5.122 0.405 1.00 92.94 87 PHE A N 1
ATOM 682 C CA . PHE A 1 87 ? -0.437 -5.224 1.854 1.00 92.94 87 PHE A CA 1
ATOM 683 C C . PHE A 1 87 ? -0.843 -6.599 2.384 1.00 92.94 87 PHE A C 1
ATOM 685 O O . PHE A 1 87 ? -0.144 -7.132 3.243 1.00 92.94 87 PHE A O 1
ATOM 692 N N . ILE A 1 88 ? -1.902 -7.210 1.843 1.00 90.25 88 ILE A N 1
ATOM 693 C CA . ILE A 1 88 ? -2.294 -8.579 2.203 1.00 90.25 88 ILE A CA 1
ATOM 694 C C . ILE A 1 88 ? -1.214 -9.582 1.782 1.00 90.25 88 ILE A C 1
ATOM 696 O O . ILE A 1 88 ? -0.846 -10.437 2.586 1.00 90.25 88 ILE A O 1
ATOM 700 N N . ALA A 1 89 ? -0.673 -9.465 0.564 1.00 88.44 89 ALA A N 1
ATOM 701 C CA . ALA A 1 89 ? 0.401 -10.334 0.074 1.00 88.44 89 ALA A CA 1
ATOM 702 C C . ALA A 1 89 ? 1.692 -10.215 0.906 1.00 88.44 89 ALA A C 1
ATOM 704 O O . ALA A 1 89 ? 2.471 -11.161 0.990 1.00 88.44 89 ALA A O 1
ATOM 705 N N . GLU A 1 90 ? 1.905 -9.064 1.543 1.00 89.81 90 GLU A N 1
ATOM 706 C CA . GLU A 1 90 ? 3.021 -8.799 2.454 1.00 89.81 90 GLU A CA 1
ATOM 707 C C . GLU A 1 90 ? 2.723 -9.138 3.923 1.00 89.81 90 GLU A C 1
ATOM 709 O O . GLU A 1 90 ? 3.563 -8.867 4.782 1.00 89.81 90 GLU A O 1
ATOM 714 N N . GLU A 1 91 ? 1.542 -9.688 4.226 1.00 90.06 91 GLU A N 1
ATOM 715 C CA . GLU A 1 91 ? 1.060 -9.974 5.587 1.00 90.06 91 GLU A CA 1
ATOM 716 C C . GLU A 1 91 ? 0.984 -8.727 6.498 1.00 90.06 91 GLU A C 1
ATOM 718 O O . GLU A 1 91 ? 1.145 -8.790 7.721 1.00 90.06 91 GLU A O 1
ATOM 723 N N . ARG A 1 92 ? 0.711 -7.556 5.911 1.00 90.50 92 ARG A N 1
ATOM 724 C CA . ARG A 1 92 ? 0.628 -6.257 6.600 1.00 90.50 92 ARG A CA 1
ATOM 725 C C . ARG A 1 92 ? -0.816 -5.813 6.753 1.00 90.50 92 ARG A C 1
ATOM 727 O O . ARG A 1 92 ? -1.655 -6.077 5.900 1.00 90.50 92 ARG A O 1
ATOM 734 N N . PHE A 1 93 ? -1.105 -5.097 7.841 1.00 91.06 93 PHE A N 1
ATOM 735 C CA . PHE A 1 93 ? -2.421 -4.491 8.075 1.00 91.06 93 PHE A CA 1
ATOM 736 C C . PHE A 1 93 ? -3.593 -5.480 7.989 1.00 91.06 93 PHE A C 1
ATOM 738 O O . PHE A 1 93 ? -4.722 -5.094 7.697 1.00 91.06 93 PHE A O 1
ATOM 745 N N . LEU A 1 94 ? -3.361 -6.756 8.316 1.00 88.88 94 LEU A N 1
ATOM 746 C CA . LEU A 1 94 ? -4.394 -7.794 8.264 1.00 88.88 94 LEU A CA 1
ATOM 747 C C . LEU A 1 94 ? -5.581 -7.488 9.189 1.00 88.88 94 LEU A C 1
ATOM 749 O O . LEU A 1 94 ? -6.702 -7.824 8.861 1.00 88.88 94 LEU A O 1
ATOM 753 N N . ALA A 1 95 ? -5.386 -6.780 10.304 1.00 86.38 95 ALA A N 1
ATOM 754 C CA . ALA A 1 95 ? -6.502 -6.346 11.158 1.00 86.38 95 ALA A CA 1
ATOM 755 C C . ALA A 1 95 ? -7.295 -5.145 10.595 1.00 86.38 95 ALA A C 1
ATOM 757 O O . ALA A 1 95 ? -8.303 -4.751 11.173 1.00 86.38 95 ALA A O 1
ATOM 758 N N . VAL A 1 96 ? -6.802 -4.529 9.518 1.00 88.25 96 VAL A N 1
ATOM 759 C CA . VAL A 1 96 ? -7.429 -3.396 8.823 1.00 88.25 96 VAL A CA 1
ATOM 760 C C . VAL A 1 96 ? -8.189 -3.884 7.585 1.00 88.25 96 VAL A C 1
ATOM 762 O O . VAL A 1 96 ? -9.276 -3.376 7.321 1.00 88.25 96 VAL A O 1
ATOM 765 N N . PHE A 1 97 ? -7.639 -4.876 6.866 1.00 86.75 97 PHE A N 1
ATOM 766 C CA . PHE A 1 97 ? -8.156 -5.375 5.577 1.00 86.75 97 PHE A CA 1
ATOM 767 C C . PHE A 1 97 ? -8.600 -6.852 5.578 1.00 86.75 97 PHE A C 1
ATOM 769 O O . PHE A 1 97 ? -9.322 -7.299 4.687 1.00 86.75 97 PHE A O 1
ATOM 776 N N . GLY A 1 98 ? -8.137 -7.643 6.542 1.00 64.50 98 GLY A N 1
ATOM 777 C CA . GLY A 1 98 ? -8.307 -9.092 6.589 1.00 64.50 98 GLY A CA 1
ATOM 778 C C . GLY A 1 98 ? -9.622 -9.497 7.234 1.00 64.50 98 GLY A C 1
ATOM 779 O O . GLY A 1 98 ? -9.631 -9.848 8.402 1.00 64.50 98 GLY A O 1
ATOM 780 N N . ASP A 1 99 ? -10.699 -9.436 6.451 1.00 54.78 99 ASP A N 1
ATOM 781 C CA . ASP A 1 99 ? -11.909 -10.272 6.593 1.00 54.78 99 ASP A CA 1
ATOM 782 C C . ASP A 1 99 ? -12.724 -10.345 5.276 1.00 54.78 99 ASP A C 1
ATOM 784 O O . ASP A 1 99 ? -13.895 -10.718 5.258 1.00 54.78 99 ASP A O 1
ATOM 788 N N . GLY A 1 100 ? -12.122 -10.006 4.126 1.00 50.91 100 GLY A N 1
ATOM 789 C CA . GLY A 1 100 ? -12.808 -10.068 2.828 1.00 50.91 100 GLY A CA 1
ATOM 790 C C . GLY A 1 100 ? -13.810 -8.933 2.577 1.00 50.91 100 GLY A C 1
ATOM 791 O O . GLY A 1 100 ? -14.589 -9.008 1.632 1.00 50.91 100 GLY A O 1
ATOM 792 N N . THR A 1 101 ? -13.778 -7.846 3.352 1.00 45.72 101 THR A N 1
ATOM 793 C CA . THR A 1 101 ? -14.668 -6.682 3.180 1.00 45.72 101 THR A CA 1
ATOM 794 C C . THR A 1 101 ? -14.231 -5.705 2.083 1.00 45.72 101 THR A C 1
ATOM 796 O O . THR A 1 101 ? -14.541 -4.522 2.167 1.00 45.72 101 THR A O 1
ATOM 799 N N . CYS A 1 102 ? -13.583 -6.191 1.025 1.00 46.00 102 CYS A N 1
ATOM 800 C CA . CYS A 1 102 ? -13.586 -5.517 -0.276 1.00 46.00 102 CYS A CA 1
ATOM 801 C C . CYS A 1 102 ? -14.666 -6.187 -1.134 1.00 46.00 102 CYS A C 1
ATOM 803 O O . CYS A 1 102 ? -14.380 -6.840 -2.138 1.00 46.00 102 CYS A O 1
ATOM 805 N N . HIS A 1 103 ? -15.919 -6.117 -0.679 1.00 44.72 103 HIS A N 1
ATOM 806 C CA . HIS A 1 103 ? -17.051 -6.496 -1.513 1.00 44.72 103 HIS A CA 1
ATOM 807 C C . HIS A 1 103 ? -17.480 -5.271 -2.323 1.00 44.72 103 HIS A C 1
ATOM 809 O O . HIS A 1 103 ? -17.705 -4.214 -1.729 1.00 44.72 103 HIS A O 1
ATOM 815 N N . PRO A 1 104 ? -17.628 -5.398 -3.655 1.00 40.59 104 PRO A N 1
ATOM 816 C CA . PRO A 1 104 ? -18.174 -4.323 -4.460 1.00 40.59 104 PRO A CA 1
ATOM 817 C C . PRO A 1 104 ? -19.568 -4.003 -3.920 1.00 40.59 104 PRO A C 1
ATOM 819 O O . PRO A 1 104 ? -20.415 -4.887 -3.783 1.00 40.59 104 PRO A O 1
ATOM 822 N N . SER A 1 105 ? -19.794 -2.740 -3.567 1.00 39.50 105 SER A N 1
ATOM 823 C CA . SER A 1 105 ? -21.159 -2.258 -3.393 1.00 39.50 105 SER A CA 1
ATOM 824 C C . SER A 1 105 ? -21.845 -2.354 -4.757 1.00 39.50 105 SER A C 1
ATOM 826 O O . SER A 1 105 ? -21.278 -1.883 -5.742 1.00 39.50 105 SER A O 1
ATOM 828 N N . ASN A 1 106 ? -22.994 -3.038 -4.790 1.00 34.66 106 ASN A N 1
ATOM 829 C CA . ASN A 1 106 ? -23.865 -3.225 -5.960 1.00 34.66 106 ASN A CA 1
ATOM 830 C C . ASN A 1 106 ? -24.044 -1.966 -6.814 1.00 34.66 106 ASN A C 1
ATOM 832 O O . ASN A 1 106 ? -24.216 -0.878 -6.217 1.00 34.66 106 ASN A O 1
#

Secondary structure (DSSP, 8-state):
-----HHHHHHHHHHHHHHHTT--HHHHHHHHTT--HHHHHHHHHHHHHHHHTT----HHHHHHHHHHH-TT-SSHHHHHHHHHHHHHHTT-SHHHHTTS--PPP-

Organism: Lactiplantibacillus plantarum (NCBI:txid1590)